Protein AF-A0A1G7Q240-F1 (afdb_monomer_lite)

Sequence (79 aa):
MQKFSTIEQVKYWLLKRWPIADEARLTALKQVEAAMDCLVPVGVARRAFTAAARSAGFIPEDLVGYTARRAVEHPVGCA

Radius of gyration: 15.98 Å; chains: 1; bounding box: 24×43×42 Å

Structure (mmCIF, N/CA/C/O backbone):
data_AF-A0A1G7Q240-F1
#
_entry.id   AF-A0A1G7Q240-F1
#
loop_
_atom_site.group_PDB
_atom_site.id
_atom_site.type_symbol
_atom_site.label_atom_id
_atom_site.label_alt_id
_atom_site.label_comp_id
_atom_site.label_asym_id
_atom_site.label_entity_id
_atom_site.label_seq_id
_atom_site.pdbx_PDB_ins_code
_atom_site.Cartn_x
_atom_site.Cartn_y
_atom_site.Cartn_z
_atom_site.occupancy
_atom_site.B_iso_or_equiv
_atom_site.auth_seq_id
_atom_site.auth_comp_id
_atom_site.auth_asym_id
_atom_site.auth_atom_id
_atom_site.pdbx_PDB_model_num
ATOM 1 N N . MET A 1 1 ? 14.831 -13.805 -0.122 1.00 59.88 1 MET A N 1
ATOM 2 C CA . MET A 1 1 ? 13.455 -13.273 -0.011 1.00 59.88 1 MET A CA 1
ATOM 3 C C . MET A 1 1 ? 13.362 -12.356 1.206 1.00 59.88 1 MET A C 1
ATOM 5 O O . MET A 1 1 ? 13.832 -12.757 2.263 1.00 59.88 1 MET A O 1
ATOM 9 N N . GLN A 1 2 ? 12.799 -11.148 1.095 1.00 70.38 2 GLN A N 1
ATOM 10 C CA . GLN A 1 2 ? 12.531 -10.296 2.266 1.00 70.38 2 GLN A CA 1
ATOM 11 C C . GLN A 1 2 ? 11.155 -10.658 2.839 1.00 70.38 2 GLN A C 1
ATOM 13 O O . GLN A 1 2 ? 10.143 -10.458 2.172 1.00 70.38 2 GLN A O 1
ATOM 18 N N . LYS A 1 3 ? 11.111 -11.184 4.069 1.00 81.38 3 LYS A N 1
ATOM 19 C CA . LYS A 1 3 ? 9.855 -11.445 4.784 1.00 81.38 3 LYS A CA 1
ATOM 20 C C . LYS A 1 3 ? 9.474 -10.217 5.609 1.00 81.38 3 LYS A C 1
ATOM 22 O O . LYS A 1 3 ? 10.313 -9.677 6.330 1.00 81.38 3 LYS A O 1
ATOM 27 N N . PHE A 1 4 ? 8.220 -9.797 5.492 1.00 86.25 4 PHE A N 1
ATOM 28 C CA . PHE A 1 4 ? 7.623 -8.755 6.323 1.00 86.25 4 PHE A CA 1
ATOM 29 C C . PHE A 1 4 ? 6.668 -9.425 7.303 1.00 86.25 4 PHE A C 1
ATOM 31 O O . PHE A 1 4 ? 5.715 -10.083 6.886 1.00 86.25 4 PHE A O 1
ATOM 38 N N . SER A 1 5 ? 6.949 -9.297 8.594 1.00 86.56 5 SER A N 1
ATOM 39 C CA . SER A 1 5 ? 6.141 -9.894 9.660 1.00 86.56 5 SER A CA 1
ATOM 40 C C . SER A 1 5 ? 5.142 -8.903 10.252 1.00 86.56 5 SER A C 1
ATOM 42 O O . SER A 1 5 ? 4.170 -9.329 10.867 1.00 86.56 5 SER A O 1
ATOM 44 N N . THR A 1 6 ? 5.359 -7.596 10.065 1.00 91.62 6 THR A N 1
ATOM 45 C CA . THR A 1 6 ? 4.472 -6.548 10.588 1.00 91.62 6 THR A CA 1
ATOM 46 C C . THR A 1 6 ? 4.190 -5.463 9.552 1.00 91.62 6 THR A C 1
ATOM 48 O O . THR A 1 6 ? 4.940 -5.279 8.587 1.00 91.62 6 THR A O 1
ATOM 51 N N . ILE A 1 7 ? 3.091 -4.736 9.750 1.00 92.25 7 ILE A N 1
ATOM 52 C CA . ILE A 1 7 ? 2.652 -3.671 8.844 1.00 92.25 7 ILE A CA 1
ATOM 53 C C . ILE A 1 7 ? 3.584 -2.445 8.889 1.00 92.25 7 ILE A C 1
ATOM 55 O O . ILE A 1 7 ? 3.785 -1.773 7.878 1.00 92.25 7 ILE A O 1
ATOM 59 N N . GLU A 1 8 ? 4.260 -2.210 10.013 1.00 93.75 8 GLU A N 1
ATOM 60 C CA . GLU A 1 8 ? 5.256 -1.149 10.184 1.00 93.75 8 GLU A CA 1
ATOM 61 C C . GLU A 1 8 ? 6.497 -1.402 9.327 1.00 93.75 8 GLU A C 1
ATOM 63 O O . GLU A 1 8 ? 7.023 -0.477 8.706 1.00 93.75 8 GLU A O 1
ATOM 68 N N . GLN A 1 9 ? 6.952 -2.659 9.244 1.00 93.31 9 GLN A N 1
ATOM 69 C CA . GLN A 1 9 ? 8.071 -3.026 8.374 1.00 93.31 9 GLN A CA 1
ATOM 70 C C . GLN A 1 9 ? 7.732 -2.746 6.907 1.00 93.31 9 GLN A C 1
ATOM 72 O O . GLN A 1 9 ? 8.576 -2.237 6.169 1.00 93.31 9 GLN A O 1
ATOM 77 N N . VAL A 1 10 ? 6.487 -3.023 6.504 1.00 93.00 10 VAL A N 1
ATOM 78 C CA . VAL A 1 10 ? 5.981 -2.722 5.160 1.00 93.00 10 VAL A CA 1
ATOM 79 C C . VAL A 1 10 ? 6.001 -1.211 4.899 1.00 93.00 10 VAL A C 1
ATOM 81 O O . VAL A 1 10 ? 6.567 -0.776 3.894 1.00 93.00 10 VAL A O 1
ATOM 84 N N . LYS A 1 11 ? 5.461 -0.400 5.822 1.00 94.12 11 LYS A N 1
ATOM 85 C CA . LYS A 1 11 ? 5.465 1.072 5.723 1.00 94.12 11 LYS A CA 1
ATOM 86 C C . LYS A 1 11 ? 6.881 1.632 5.597 1.00 94.12 11 LYS A C 1
ATOM 88 O O . LYS A 1 11 ? 7.160 2.431 4.703 1.00 94.12 11 LYS A O 1
ATOM 93 N N . TYR A 1 12 ? 7.787 1.199 6.471 1.00 93.50 12 TYR A N 1
ATOM 94 C CA . TYR A 1 12 ? 9.181 1.636 6.447 1.00 93.50 12 TYR A CA 1
ATOM 95 C C . TYR A 1 12 ? 9.836 1.342 5.094 1.00 93.50 12 TYR A C 1
ATOM 97 O O . TYR A 1 12 ? 10.523 2.197 4.529 1.00 93.50 12 TYR A O 1
ATOM 105 N N . TRP A 1 13 ? 9.601 0.149 4.551 1.00 91.25 13 TRP A N 1
ATOM 106 C CA . TRP A 1 13 ? 10.205 -0.271 3.294 1.00 91.25 13 TRP A CA 1
ATOM 107 C C . TRP A 1 13 ? 9.699 0.557 2.108 1.00 91.25 13 TRP A C 1
ATOM 109 O O . TRP A 1 13 ? 10.516 1.063 1.337 1.00 91.25 13 TRP A O 1
ATOM 119 N N . LEU A 1 14 ? 8.383 0.792 2.030 1.00 91.75 14 LEU A N 1
ATOM 120 C CA . LEU A 1 14 ? 7.755 1.664 1.027 1.00 91.75 14 LEU A CA 1
ATOM 121 C C . LEU A 1 14 ? 8.335 3.087 1.046 1.00 91.75 14 LEU A C 1
ATOM 123 O O . LEU A 1 14 ? 8.542 3.684 -0.011 1.00 91.75 14 LEU A O 1
ATOM 127 N N . LEU A 1 15 ? 8.641 3.621 2.231 1.00 91.88 15 LEU A N 1
ATOM 128 C CA . LEU A 1 15 ? 9.168 4.978 2.389 1.00 91.88 15 LEU A CA 1
ATOM 129 C C . LEU A 1 15 ? 10.667 5.096 2.096 1.00 91.88 15 LEU A C 1
ATOM 131 O O . LEU A 1 15 ? 11.090 6.090 1.507 1.00 91.88 15 LEU A O 1
ATOM 135 N N . LYS A 1 16 ? 11.478 4.134 2.549 1.00 88.19 16 LYS A N 1
ATOM 136 C CA . LYS A 1 16 ? 12.938 4.311 2.655 1.00 88.19 16 LYS A CA 1
ATOM 137 C C . LYS A 1 16 ? 13.771 3.413 1.751 1.00 88.19 16 LYS A C 1
ATOM 139 O O . LYS A 1 16 ? 14.930 3.732 1.521 1.00 88.19 16 LYS A O 1
ATOM 144 N N . ARG A 1 17 ? 13.232 2.285 1.288 1.00 84.62 17 ARG A N 1
ATOM 145 C CA . ARG A 1 17 ? 14.009 1.253 0.572 1.00 84.62 17 ARG A CA 1
ATOM 146 C C . ARG A 1 17 ? 13.392 0.832 -0.753 1.00 84.62 17 ARG A C 1
ATOM 148 O O . ARG A 1 17 ? 13.870 -0.104 -1.385 1.00 84.62 17 ARG A O 1
ATOM 155 N N . TRP A 1 18 ? 12.327 1.507 -1.158 1.00 85.44 18 TRP A N 1
ATOM 156 C CA . TRP A 1 18 ? 11.606 1.164 -2.363 1.00 85.44 18 TRP A CA 1
ATOM 157 C C . TRP A 1 18 ? 12.363 1.638 -3.616 1.00 85.44 18 TRP A C 1
ATOM 159 O O . TRP A 1 18 ? 12.722 2.815 -3.673 1.00 85.44 18 TRP A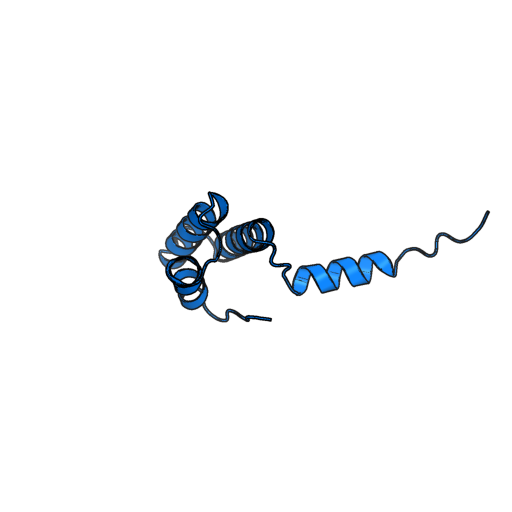 O 1
ATOM 169 N N . PRO A 1 19 ? 12.609 0.767 -4.613 1.00 83.19 19 PRO A N 1
ATOM 170 C CA . PRO A 1 19 ? 13.536 1.069 -5.707 1.00 83.19 19 PRO A CA 1
ATOM 171 C C . PRO A 1 19 ? 12.972 2.011 -6.777 1.00 83.19 19 PRO A C 1
ATOM 173 O O . PRO A 1 19 ? 13.744 2.690 -7.445 1.00 83.19 19 PRO A O 1
ATOM 176 N N . ILE A 1 20 ? 11.648 2.050 -6.962 1.00 82.12 20 ILE A N 1
ATOM 177 C C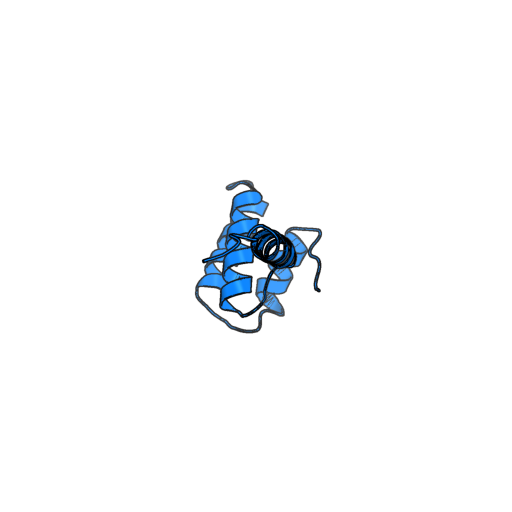A . ILE A 1 20 ? 10.997 2.812 -8.039 1.00 82.12 20 ILE A CA 1
ATOM 178 C C . ILE A 1 20 ? 9.856 3.642 -7.454 1.00 82.12 20 ILE A C 1
ATOM 180 O O . ILE A 1 20 ? 8.905 3.096 -6.903 1.00 82.12 20 ILE A O 1
ATOM 184 N N . ALA A 1 21 ? 9.924 4.965 -7.565 1.00 80.69 21 ALA A N 1
ATOM 185 C CA . ALA A 1 21 ? 8.831 5.835 -7.141 1.00 80.69 21 ALA A CA 1
ATOM 186 C C . ALA A 1 21 ? 7.695 5.814 -8.182 1.00 80.69 21 ALA A C 1
ATOM 188 O O . ALA A 1 21 ? 7.642 6.674 -9.054 1.00 80.69 21 ALA A O 1
ATOM 189 N N . ASP A 1 22 ? 6.812 4.818 -8.098 1.00 85.38 22 ASP A N 1
ATOM 190 C CA . ASP A 1 22 ? 5.639 4.663 -8.962 1.00 85.38 22 ASP A CA 1
ATOM 191 C C . ASP A 1 22 ? 4.310 4.888 -8.212 1.00 85.38 22 ASP A C 1
ATOM 193 O O . ASP A 1 22 ? 4.237 4.909 -6.979 1.00 85.38 22 ASP A O 1
ATOM 197 N N . GLU A 1 23 ? 3.225 5.047 -8.971 1.00 92.38 23 GLU A N 1
ATOM 198 C CA . GLU A 1 23 ? 1.864 5.201 -8.431 1.00 92.38 23 GLU A CA 1
ATOM 199 C C . GLU A 1 23 ? 1.418 3.987 -7.599 1.00 92.38 23 GLU A C 1
ATOM 201 O O . GLU A 1 23 ? 0.647 4.105 -6.639 1.00 92.38 23 GLU A O 1
ATOM 206 N N . ALA A 1 24 ? 1.936 2.799 -7.924 1.00 92.12 24 ALA A N 1
ATOM 207 C CA . ALA A 1 24 ? 1.650 1.588 -7.172 1.00 92.12 24 ALA A CA 1
ATOM 208 C C . ALA A 1 24 ? 2.247 1.653 -5.756 1.00 92.12 24 ALA A C 1
ATOM 210 O O . ALA A 1 24 ? 1.562 1.290 -4.796 1.00 92.12 24 ALA A O 1
ATOM 211 N N . ARG A 1 25 ? 3.464 2.196 -5.589 1.00 94.19 25 ARG A N 1
ATOM 212 C CA . ARG A 1 25 ? 4.064 2.480 -4.277 1.00 94.19 25 ARG A CA 1
ATOM 213 C C . ARG A 1 25 ? 3.204 3.435 -3.460 1.00 94.19 25 ARG A C 1
ATOM 215 O O . ARG A 1 25 ? 2.968 3.170 -2.283 1.00 94.19 25 ARG A O 1
ATOM 222 N N . LEU A 1 26 ? 2.740 4.532 -4.062 1.00 95.25 26 LEU A N 1
ATOM 223 C CA . LEU A 1 26 ? 1.898 5.522 -3.376 1.00 95.25 26 LEU A CA 1
ATOM 224 C C . LEU A 1 26 ? 0.572 4.903 -2.927 1.00 95.25 26 LEU A C 1
ATOM 226 O O . LEU A 1 26 ? 0.153 5.071 -1.780 1.00 95.25 26 LEU A O 1
ATOM 230 N N . THR A 1 27 ? -0.047 4.113 -3.802 1.00 96.12 27 THR A N 1
ATOM 231 C CA . THR A 1 27 ? -1.275 3.379 -3.492 1.00 96.12 27 THR A CA 1
ATOM 232 C C . THR A 1 27 ? -1.056 2.385 -2.353 1.00 96.12 27 THR A C 1
ATOM 234 O O . THR A 1 27 ? -1.853 2.342 -1.416 1.00 96.12 27 THR A O 1
ATOM 237 N N . ALA A 1 28 ? 0.033 1.613 -2.387 1.00 96.19 28 ALA A N 1
ATOM 238 C CA . ALA A 1 28 ? 0.378 0.681 -1.319 1.00 96.19 28 ALA A CA 1
ATOM 239 C C . ALA A 1 28 ? 0.598 1.398 0.016 1.00 96.19 28 ALA A C 1
ATOM 241 O O . ALA A 1 28 ? 0.063 0.954 1.029 1.00 96.19 28 ALA A O 1
ATOM 242 N N . LEU A 1 29 ? 1.311 2.527 0.016 1.00 96.75 29 LEU A N 1
ATOM 243 C CA . LEU A 1 29 ? 1.542 3.324 1.219 1.00 96.75 29 LEU A CA 1
ATOM 244 C C . LEU A 1 29 ? 0.224 3.817 1.825 1.00 96.75 29 LEU A C 1
ATOM 246 O O . LEU A 1 29 ? -0.011 3.594 3.009 1.00 96.75 29 LEU A O 1
ATOM 250 N N . LYS A 1 30 ? -0.674 4.373 1.005 1.00 97.75 30 LYS A N 1
ATOM 251 C CA . LYS A 1 30 ? -1.991 4.844 1.456 1.00 97.75 30 LYS A CA 1
ATOM 252 C C . LYS A 1 30 ? -2.820 3.732 2.103 1.00 97.75 30 LYS A C 1
ATOM 254 O O . LYS A 1 30 ? -3.438 3.949 3.139 1.00 97.75 30 LYS A O 1
ATOM 259 N N . GLN A 1 31 ? -2.849 2.541 1.501 1.00 97.94 31 GLN A N 1
ATOM 260 C CA . GLN A 1 31 ? -3.615 1.412 2.045 1.00 97.94 31 GLN A CA 1
ATOM 261 C C . GLN A 1 31 ? -2.984 0.839 3.318 1.00 97.94 31 GLN A C 1
ATOM 263 O O . GLN A 1 31 ? -3.702 0.388 4.206 1.00 97.94 31 GLN A O 1
ATOM 268 N N . VAL A 1 32 ? -1.653 0.861 3.419 1.00 97.31 32 VAL A N 1
ATOM 269 C CA . VAL A 1 32 ? -0.921 0.468 4.629 1.00 97.31 32 VAL A CA 1
ATOM 270 C C . VAL A 1 32 ? -1.225 1.426 5.776 1.00 97.31 32 VAL A C 1
ATOM 272 O O . VAL A 1 32 ? -1.547 0.963 6.864 1.00 97.31 32 VAL A O 1
ATOM 275 N N . GLU A 1 33 ? -1.195 2.736 5.532 1.00 97.56 33 GLU A N 1
ATOM 276 C CA . GLU A 1 33 ? -1.547 3.743 6.539 1.00 97.56 33 GLU A CA 1
ATOM 277 C C . GLU A 1 33 ? -3.008 3.615 6.973 1.00 97.56 33 GLU A C 1
ATOM 279 O O . GLU A 1 33 ? -3.274 3.463 8.160 1.00 97.56 33 GLU A O 1
ATOM 284 N N . ALA A 1 34 ? -3.940 3.503 6.022 1.00 97.69 34 ALA A N 1
ATOM 285 C CA . ALA A 1 34 ? -5.349 3.279 6.335 1.00 97.69 34 ALA A CA 1
ATOM 286 C C . ALA A 1 34 ? -5.588 1.995 7.152 1.00 97.69 34 ALA A C 1
ATOM 288 O O . ALA A 1 34 ? -6.476 1.960 7.998 1.00 97.69 34 ALA A O 1
ATOM 289 N N . ALA A 1 35 ? -4.820 0.926 6.916 1.00 97.31 35 ALA A N 1
ATOM 290 C CA . ALA A 1 35 ? -4.935 -0.305 7.696 1.00 97.31 35 ALA A CA 1
ATOM 291 C C . ALA A 1 35 ? -4.346 -0.170 9.109 1.00 97.31 35 ALA A C 1
ATOM 293 O O . ALA A 1 35 ? -4.885 -0.771 10.034 1.00 97.31 35 ALA A O 1
ATOM 294 N N . MET A 1 36 ? -3.275 0.612 9.289 1.00 95.88 36 MET A N 1
ATOM 295 C CA . MET A 1 36 ? -2.744 0.949 10.618 1.00 95.88 36 MET A CA 1
ATOM 296 C C . MET A 1 36 ? -3.741 1.786 11.426 1.00 95.88 36 MET A C 1
ATOM 298 O O . MET A 1 36 ? -3.892 1.559 12.622 1.00 95.88 36 MET A O 1
ATOM 302 N N . ASP A 1 37 ? -4.468 2.681 10.756 1.00 97.50 37 ASP A N 1
ATOM 303 C CA . ASP A 1 37 ? -5.545 3.485 11.343 1.00 97.50 37 ASP A CA 1
ATOM 304 C C . ASP A 1 37 ? -6.869 2.703 11.487 1.00 97.50 37 ASP A C 1
ATOM 306 O O . ASP A 1 37 ? -7.905 3.277 11.822 1.00 97.50 37 ASP A O 1
ATOM 310 N N . CYS A 1 38 ? -6.866 1.392 11.212 1.00 96.75 38 CYS A N 1
ATOM 311 C CA . CYS A 1 38 ? -8.038 0.508 11.246 1.00 96.75 38 CYS A CA 1
ATOM 312 C C . CYS A 1 38 ? -9.196 0.923 10.311 1.00 96.75 38 CYS A C 1
ATOM 314 O O . CYS A 1 38 ? -10.317 0.438 10.460 1.00 96.75 38 CYS A O 1
ATOM 316 N N . LEU A 1 39 ? -8.939 1.777 9.317 1.00 97.81 39 LEU A N 1
ATOM 317 C CA . LEU A 1 39 ? -9.926 2.249 8.340 1.00 97.81 39 LEU A CA 1
ATOM 318 C C . LEU A 1 39 ? -10.214 1.211 7.248 1.00 97.81 39 LEU A C 1
ATOM 320 O O . LEU A 1 39 ? -11.281 1.229 6.636 1.00 97.81 39 LEU A O 1
ATOM 324 N N . VAL A 1 40 ? -9.265 0.307 6.983 1.00 97.25 40 VAL A N 1
ATOM 325 C CA . VAL A 1 40 ? -9.431 -0.801 6.033 1.00 97.25 40 VAL A CA 1
ATOM 326 C C . VAL A 1 40 ? -8.862 -2.108 6.593 1.00 97.25 40 VAL A C 1
ATOM 328 O O . VAL A 1 40 ? -7.925 -2.089 7.393 1.00 97.25 40 VAL A O 1
ATOM 331 N N . PRO A 1 41 ? -9.355 -3.277 6.147 1.00 97.06 41 PRO A N 1
ATOM 332 C CA . PRO A 1 41 ? -8.776 -4.555 6.542 1.00 97.06 41 PRO A CA 1
ATOM 333 C C . PRO A 1 41 ? -7.320 -4.708 6.081 1.00 97.06 41 PRO A C 1
ATOM 335 O O . PRO A 1 41 ? -6.983 -4.389 4.940 1.00 97.06 41 PRO A O 1
ATOM 338 N N . VAL A 1 42 ? -6.481 -5.358 6.895 1.00 92.75 42 VAL A N 1
ATOM 339 C CA . VAL A 1 42 ? -5.070 -5.671 6.564 1.00 92.75 42 VAL A CA 1
ATOM 340 C C . VAL A 1 42 ? -4.927 -6.441 5.239 1.00 92.75 42 VAL A C 1
ATOM 342 O O . VAL A 1 42 ? -3.938 -6.298 4.522 1.00 92.75 42 VAL A O 1
ATOM 345 N N . GLY A 1 43 ? -5.934 -7.234 4.853 1.00 94.06 43 GLY A N 1
ATOM 346 C CA . GLY A 1 43 ? -5.963 -7.913 3.553 1.00 94.06 43 GLY A CA 1
ATOM 347 C C . GLY A 1 43 ? -5.960 -6.961 2.346 1.00 94.06 43 GLY A C 1
ATOM 348 O O . GLY A 1 43 ? -5.420 -7.323 1.301 1.00 94.06 43 GLY A O 1
ATOM 349 N N . VAL A 1 44 ? -6.518 -5.751 2.482 1.00 96.31 44 VAL A N 1
ATOM 350 C CA . VAL A 1 44 ? -6.478 -4.696 1.452 1.00 96.31 44 VAL A CA 1
ATOM 351 C C . VAL A 1 44 ? -5.056 -4.156 1.315 1.00 96.31 44 VAL A C 1
ATOM 353 O O . VAL A 1 44 ? -4.515 -4.161 0.209 1.00 96.31 44 VAL A O 1
ATOM 356 N N . ALA A 1 45 ? -4.420 -3.799 2.437 1.00 95.75 45 ALA A N 1
ATOM 357 C CA . ALA A 1 45 ? -3.026 -3.356 2.470 1.00 95.75 45 ALA A CA 1
ATOM 358 C C . ALA A 1 45 ? -2.080 -4.406 1.870 1.00 95.75 45 ALA A C 1
ATOM 360 O O . ALA A 1 45 ? -1.230 -4.075 1.045 1.00 95.75 45 ALA A O 1
ATOM 361 N N . ARG A 1 46 ? -2.281 -5.692 2.199 1.00 93.75 46 ARG A N 1
ATOM 362 C CA . ARG A 1 46 ? 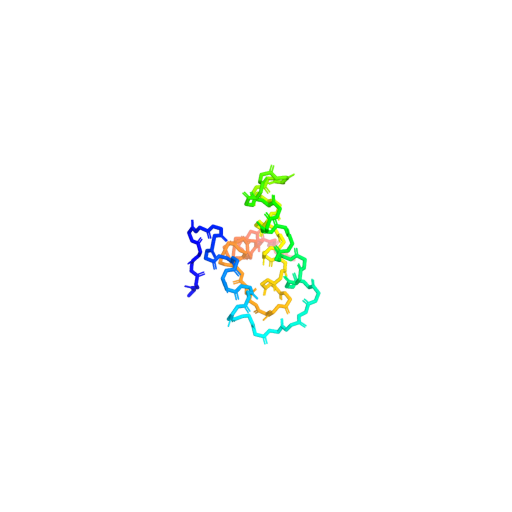-1.492 -6.796 1.636 1.00 93.75 46 ARG A CA 1
ATOM 363 C C . ARG A 1 46 ? -1.602 -6.858 0.115 1.00 93.75 46 ARG A C 1
ATOM 365 O O . ARG A 1 46 ? -0.575 -6.914 -0.549 1.00 93.75 46 ARG A O 1
ATOM 372 N N . ARG A 1 47 ? -2.815 -6.811 -0.447 1.00 94.25 47 ARG A N 1
ATOM 373 C CA . ARG A 1 47 ? -3.007 -6.842 -1.910 1.00 94.25 47 ARG A CA 1
ATOM 374 C C . ARG A 1 47 ? -2.374 -5.638 -2.603 1.00 94.25 47 ARG A C 1
ATOM 376 O O . ARG A 1 47 ? -1.727 -5.819 -3.631 1.00 94.25 47 ARG A O 1
ATOM 383 N N . ALA A 1 48 ? -2.527 -4.442 -2.037 1.00 94.81 48 ALA A N 1
ATOM 384 C CA . ALA A 1 48 ? -1.913 -3.231 -2.576 1.00 94.81 48 ALA A CA 1
ATOM 385 C C . ALA A 1 48 ? -0.378 -3.323 -2.554 1.00 94.81 48 ALA A C 1
ATOM 387 O O . ALA A 1 48 ? 0.272 -3.047 -3.559 1.00 94.81 48 ALA A O 1
ATOM 388 N N . PHE A 1 49 ? 0.196 -3.814 -1.452 1.00 93.12 49 PHE A N 1
ATOM 389 C CA . PHE A 1 49 ? 1.630 -4.070 -1.345 1.00 93.12 49 PHE A CA 1
ATOM 390 C C . PHE A 1 49 ? 2.119 -5.110 -2.362 1.00 93.12 49 PHE A C 1
ATOM 392 O O . PHE A 1 49 ? 3.138 -4.903 -3.010 1.00 93.12 49 PHE A O 1
ATOM 399 N N . THR A 1 50 ? 1.381 -6.207 -2.560 1.00 91.62 50 THR A N 1
ATOM 400 C CA . THR A 1 50 ? 1.696 -7.219 -3.580 1.00 91.62 50 THR A CA 1
ATOM 401 C C . THR A 1 50 ? 1.668 -6.635 -4.994 1.00 91.62 50 THR A C 1
ATOM 403 O O . THR A 1 50 ? 2.530 -6.962 -5.806 1.00 91.62 50 THR A O 1
ATOM 406 N N . ALA A 1 51 ? 0.698 -5.770 -5.302 1.00 91.38 51 ALA A N 1
ATOM 407 C CA . ALA A 1 51 ? 0.620 -5.099 -6.597 1.00 91.38 51 ALA A CA 1
ATOM 408 C C . ALA A 1 51 ? 1.820 -4.168 -6.828 1.00 91.38 51 ALA A C 1
ATOM 410 O O . ALA A 1 51 ? 2.435 -4.240 -7.888 1.00 91.38 51 ALA A O 1
ATOM 411 N N . ALA A 1 52 ? 2.203 -3.382 -5.818 1.00 92.50 52 ALA A N 1
ATOM 412 C CA . ALA A 1 52 ? 3.398 -2.543 -5.873 1.00 92.50 52 ALA A CA 1
ATOM 413 C C . ALA A 1 52 ? 4.677 -3.381 -6.018 1.00 92.50 52 ALA A C 1
ATOM 415 O O . ALA A 1 52 ? 5.538 -3.084 -6.838 1.00 92.50 52 ALA A O 1
ATOM 416 N N . ALA A 1 53 ? 4.801 -4.485 -5.277 1.00 89.81 53 ALA A N 1
ATOM 417 C CA . ALA A 1 53 ? 5.947 -5.379 -5.410 1.00 89.81 53 ALA A CA 1
ATOM 418 C C . ALA A 1 53 ? 6.091 -5.876 -6.859 1.00 89.81 53 ALA A C 1
ATOM 420 O O . ALA A 1 53 ? 7.184 -5.828 -7.415 1.00 89.81 53 ALA A O 1
ATOM 421 N N . ARG A 1 54 ? 4.975 -6.254 -7.499 1.00 87.81 54 ARG A N 1
ATOM 422 C CA . ARG A 1 54 ? 4.954 -6.689 -8.902 1.00 87.81 54 ARG A CA 1
ATOM 423 C C . ARG A 1 54 ? 5.327 -5.579 -9.882 1.00 87.81 54 ARG A C 1
ATOM 425 O O . ARG A 1 54 ? 6.064 -5.866 -10.820 1.00 87.81 54 ARG A O 1
ATOM 432 N N . SER A 1 55 ? 4.845 -4.349 -9.691 1.00 87.56 55 SER A N 1
ATOM 433 C CA . SER A 1 55 ? 5.219 -3.222 -10.562 1.00 87.56 55 SER A CA 1
ATOM 434 C C . SER A 1 55 ? 6.703 -2.875 -10.441 1.00 87.56 55 SER A C 1
ATOM 436 O O . SER A 1 55 ? 7.336 -2.529 -11.433 1.00 87.56 55 SER A O 1
ATOM 438 N N . ALA A 1 56 ? 7.283 -3.078 -9.257 1.00 85.50 56 ALA A N 1
ATOM 439 C CA . ALA A 1 56 ? 8.713 -2.934 -9.014 1.00 85.50 56 ALA A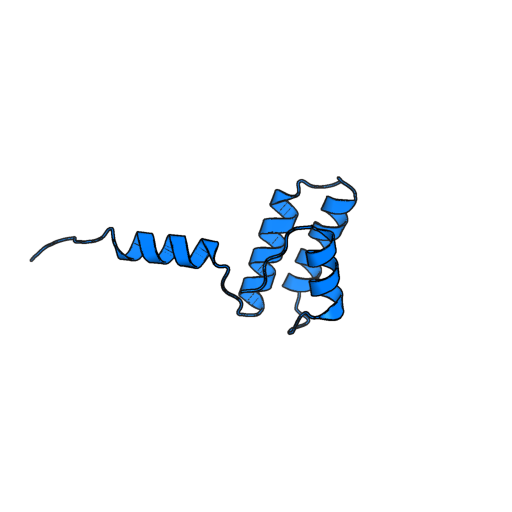 CA 1
ATOM 440 C C . ALA A 1 56 ? 9.556 -4.159 -9.442 1.00 85.50 56 ALA A C 1
ATOM 442 O O . ALA A 1 56 ? 10.760 -4.186 -9.197 1.00 85.50 56 ALA A O 1
ATOM 443 N N . GLY A 1 57 ? 8.948 -5.174 -10.072 1.00 85.56 57 GLY A N 1
ATOM 444 C CA . GLY A 1 57 ? 9.637 -6.371 -10.569 1.00 85.56 57 GLY A CA 1
ATOM 445 C C . GLY A 1 57 ? 9.907 -7.453 -9.517 1.00 85.56 57 GLY A C 1
ATOM 446 O O . GLY A 1 57 ? 10.550 -8.457 -9.820 1.00 85.56 57 GLY A O 1
ATOM 447 N N . PHE A 1 58 ? 9.402 -7.301 -8.290 1.00 81.19 58 PHE A N 1
ATOM 448 C CA . PHE A 1 58 ? 9.478 -8.336 -7.262 1.00 81.19 58 PHE A CA 1
ATOM 449 C C . PHE A 1 58 ? 8.333 -9.340 -7.422 1.00 81.19 58 PHE A C 1
ATOM 451 O O . PHE A 1 58 ? 7.155 -8.976 -7.452 1.00 81.19 58 PHE A O 1
ATOM 458 N N . ILE A 1 59 ? 8.672 -10.628 -7.462 1.00 67.50 59 ILE A N 1
ATOM 459 C CA . ILE A 1 59 ? 7.694 -11.718 -7.502 1.00 67.50 59 ILE A CA 1
ATOM 460 C C . ILE A 1 59 ? 7.518 -12.267 -6.074 1.00 67.50 59 ILE A C 1
ATOM 462 O O . ILE A 1 59 ? 8.480 -12.777 -5.498 1.00 67.50 59 ILE A O 1
ATOM 466 N N . PRO A 1 60 ? 6.318 -12.167 -5.475 1.00 63.09 60 PRO A N 1
ATOM 467 C CA . PRO A 1 60 ? 6.022 -12.765 -4.175 1.00 63.09 60 PRO A CA 1
ATOM 468 C C . PRO A 1 60 ? 6.154 -14.294 -4.214 1.00 63.09 60 PRO A C 1
ATOM 470 O O . PRO A 1 60 ? 5.683 -14.935 -5.151 1.00 63.09 60 PRO A O 1
ATOM 473 N N . GLU A 1 61 ? 6.736 -14.882 -3.170 1.00 63.06 61 GLU A N 1
ATOM 474 C CA . GLU A 1 61 ? 6.989 -16.331 -3.047 1.00 63.06 61 GLU A CA 1
ATOM 475 C C . GLU A 1 61 ? 5.685 -17.155 -3.102 1.00 63.06 61 GLU A C 1
ATOM 477 O O . GLU A 1 61 ? 5.639 -18.207 -3.738 1.00 63.06 61 GLU A O 1
ATOM 482 N N . ASP A 1 62 ? 4.585 -16.615 -2.560 1.00 59.34 62 ASP A N 1
ATOM 483 C CA . ASP A 1 62 ? 3.252 -17.227 -2.663 1.00 59.34 62 ASP A CA 1
ATOM 484 C C . ASP A 1 62 ? 2.806 -17.406 -4.124 1.00 59.34 62 ASP A C 1
ATOM 486 O O . ASP A 1 62 ? 2.200 -18.417 -4.466 1.00 59.34 62 ASP A O 1
ATOM 490 N N . LEU A 1 63 ? 3.148 -16.475 -5.023 1.00 54.47 63 LEU A N 1
ATOM 491 C CA . LEU A 1 63 ? 2.845 -16.597 -6.453 1.00 54.47 63 LEU A CA 1
ATOM 492 C C . LEU A 1 63 ? 3.738 -17.628 -7.153 1.00 54.47 63 LEU A C 1
ATOM 494 O O . LEU A 1 63 ? 3.249 -18.311 -8.049 1.00 54.47 63 LEU A O 1
ATOM 498 N N . VAL A 1 64 ? 4.995 -17.785 -6.723 1.00 55.22 64 VAL A N 1
ATOM 499 C CA . VAL A 1 64 ? 5.910 -18.825 -7.234 1.00 55.22 64 VAL A CA 1
ATOM 500 C C . VAL A 1 64 ? 5.392 -20.227 -6.892 1.00 55.22 64 VAL A C 1
ATOM 502 O O . VAL A 1 64 ? 5.456 -21.131 -7.723 1.00 55.22 64 VAL A O 1
ATOM 505 N N . GLY A 1 65 ? 4.796 -20.409 -5.708 1.00 51.72 65 GLY A N 1
ATOM 506 C CA . GLY A 1 65 ? 4.155 -21.670 -5.325 1.00 51.72 65 GLY A CA 1
ATOM 507 C C . GLY A 1 65 ? 2.904 -22.004 -6.152 1.00 51.72 65 GLY A C 1
ATOM 508 O O . GLY A 1 65 ? 2.700 -23.161 -6.522 1.00 51.72 65 GLY A O 1
ATOM 509 N N . TYR A 1 66 ? 2.079 -21.005 -6.490 1.00 49.56 66 TYR A N 1
ATOM 510 C CA . TYR A 1 66 ? 0.890 -21.208 -7.332 1.00 49.56 66 TYR A CA 1
ATOM 511 C C . TYR A 1 66 ? 1.226 -21.442 -8.812 1.00 49.56 66 TYR A C 1
ATOM 513 O O . TYR A 1 66 ? 0.556 -22.251 -9.456 1.00 49.56 66 TYR A O 1
ATOM 521 N N . THR A 1 67 ? 2.246 -20.781 -9.371 1.00 52.06 67 THR A N 1
ATOM 522 C CA . THR A 1 67 ? 2.671 -21.033 -10.760 1.00 52.06 67 THR A CA 1
ATOM 523 C C . THR A 1 67 ? 3.349 -22.391 -10.908 1.00 52.06 67 THR A C 1
ATOM 525 O O . THR A 1 67 ? 3.080 -23.085 -11.885 1.00 52.06 67 THR A O 1
ATOM 528 N N . ALA A 1 68 ? 4.139 -22.821 -9.918 1.00 49.59 68 ALA A N 1
ATOM 529 C CA . ALA A 1 68 ? 4.721 -24.160 -9.900 1.00 49.59 68 ALA A CA 1
ATOM 530 C C . ALA A 1 68 ? 3.644 -25.258 -9.871 1.00 49.59 68 ALA A C 1
ATOM 532 O O . ALA A 1 68 ? 3.761 -26.240 -10.594 1.00 49.59 68 ALA A O 1
ATOM 533 N N . ARG A 1 69 ? 2.557 -25.085 -9.104 1.00 46.53 69 ARG A N 1
ATOM 534 C CA . ARG A 1 69 ? 1.461 -26.073 -9.058 1.00 46.53 69 ARG A CA 1
ATOM 535 C C . ARG A 1 69 ? 0.626 -26.109 -10.339 1.00 46.53 69 ARG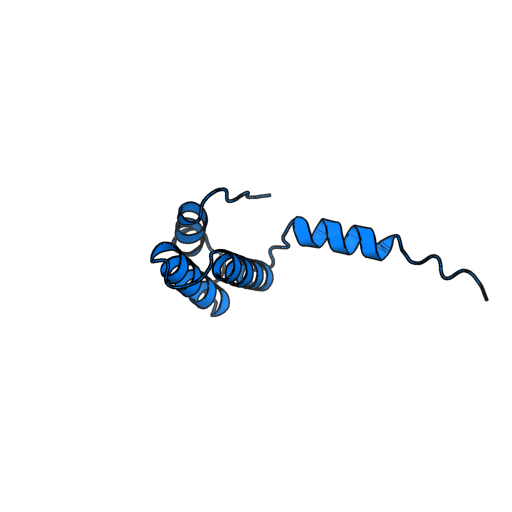 A C 1
ATOM 537 O O . ARG A 1 69 ? 0.313 -27.193 -10.813 1.00 46.53 69 ARG A O 1
ATOM 544 N N . ARG A 1 70 ? 0.362 -24.959 -10.970 1.00 45.41 70 ARG A N 1
ATOM 545 C CA . ARG A 1 70 ? -0.315 -24.922 -12.281 1.00 45.41 70 ARG A CA 1
ATOM 546 C C . ARG A 1 70 ? 0.511 -25.511 -13.427 1.00 45.41 70 ARG A C 1
ATOM 548 O O . 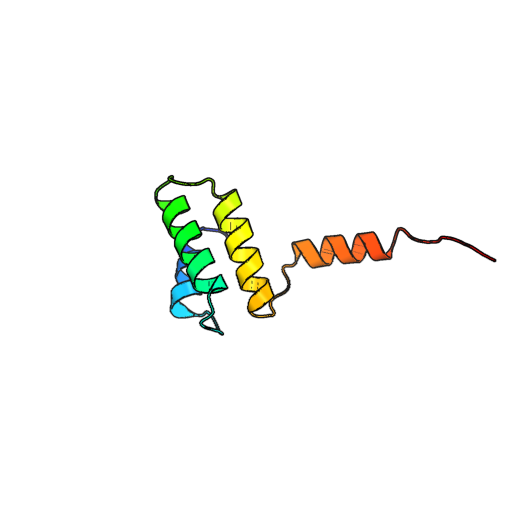ARG A 1 70 ? -0.076 -25.997 -14.384 1.00 45.41 70 ARG A O 1
ATOM 555 N N . ALA A 1 71 ? 1.840 -25.480 -13.340 1.00 48.12 71 ALA A N 1
ATOM 556 C CA . ALA A 1 71 ? 2.712 -26.110 -14.331 1.00 48.12 71 ALA A CA 1
ATOM 557 C C . ALA A 1 71 ? 2.751 -27.648 -14.221 1.00 48.12 71 ALA A C 1
ATOM 559 O O . ALA A 1 71 ? 3.187 -28.308 -15.159 1.00 48.12 71 ALA A O 1
ATOM 560 N N . VAL A 1 72 ? 2.294 -28.223 -13.101 1.00 53.28 72 VAL A N 1
ATOM 561 C CA . VAL A 1 72 ? 2.294 -29.679 -12.864 1.00 53.28 72 VAL A CA 1
ATOM 562 C C . VAL A 1 72 ? 0.936 -30.326 -13.198 1.00 53.28 72 VAL A C 1
ATOM 564 O O . VAL A 1 72 ? 0.881 -31.525 -13.448 1.00 53.28 72 VAL A O 1
ATOM 567 N N . GLU A 1 73 ? -0.155 -29.558 -13.294 1.00 45.56 73 GLU A N 1
ATOM 568 C CA . GLU A 1 73 ? -1.518 -30.084 -13.518 1.00 45.56 73 GLU A CA 1
ATOM 569 C C . GLU A 1 73 ? -1.972 -30.134 -14.995 1.00 45.56 73 GLU A C 1
ATOM 571 O O . GLU A 1 73 ? -3.166 -30.111 -15.281 1.00 45.56 73 GLU A O 1
ATOM 576 N N . HIS A 1 74 ? -1.048 -30.251 -15.954 1.00 44.00 74 HIS A N 1
ATOM 577 C CA . HIS A 1 74 ? -1.395 -30.630 -17.331 1.00 44.00 74 HIS A CA 1
ATOM 578 C C . HIS A 1 74 ? -0.452 -31.706 -17.886 1.00 44.00 74 HIS A C 1
ATOM 580 O O . HIS A 1 74 ? 0.515 -31.387 -18.575 1.00 44.00 74 HIS A O 1
ATOM 586 N N . PRO A 1 75 ? -0.788 -32.997 -17.735 1.00 49.66 75 PRO A N 1
ATOM 587 C CA . PRO A 1 75 ? -0.605 -33.963 -18.791 1.00 49.66 75 PRO A CA 1
ATOM 588 C C . PRO A 1 75 ? -1.951 -34.082 -19.520 1.00 49.66 75 PRO A C 1
ATOM 590 O O . PRO A 1 75 ? -2.699 -35.032 -19.304 1.00 49.66 75 PRO A O 1
ATOM 593 N N . VAL A 1 76 ? -2.301 -33.118 -20.381 1.00 57.09 76 VAL A N 1
ATOM 594 C CA . VAL A 1 76 ? -3.228 -33.462 -21.472 1.00 57.09 76 VAL A CA 1
ATOM 595 C C . VAL A 1 76 ? -2.385 -34.261 -22.450 1.00 57.09 76 VAL A C 1
ATOM 597 O O . VAL A 1 76 ? -1.646 -33.720 -23.269 1.00 57.09 76 VAL A O 1
ATOM 600 N N . GLY A 1 77 ? -2.399 -35.568 -22.212 1.00 48.88 77 GLY A N 1
ATOM 601 C CA . GLY A 1 77 ? -1.782 -36.560 -23.058 1.00 48.88 77 GLY A CA 1
ATOM 602 C C . GLY A 1 77 ? -2.464 -36.623 -24.421 1.00 48.88 77 GLY A C 1
ATOM 603 O O . GLY A 1 77 ? -3.687 -36.635 -24.510 1.00 48.88 77 GLY A O 1
ATOM 604 N N . CYS A 1 78 ? -1.581 -36.705 -25.412 1.00 41.66 78 CYS A N 1
ATOM 605 C CA . CYS A 1 78 ? -1.639 -37.382 -26.705 1.00 41.66 78 CYS A CA 1
ATOM 606 C C . CYS A 1 78 ? -2.666 -36.985 -27.780 1.00 41.66 78 CYS A C 1
ATOM 608 O O . CYS A 1 78 ? -3.877 -36.952 -27.578 1.00 41.66 78 CYS A O 1
ATOM 610 N N . ALA A 1 79 ? -2.065 -36.767 -28.956 1.00 45.62 79 ALA A N 1
ATOM 611 C CA . ALA A 1 79 ? -2.612 -36.906 -30.299 1.00 45.62 79 ALA A CA 1
ATOM 612 C C . ALA A 1 79 ? -3.061 -38.343 -30.615 1.00 45.62 79 ALA A C 1
ATOM 614 O O . ALA A 1 79 ? -2.593 -39.275 -29.916 1.00 45.62 79 ALA A O 1
#

Organism: Rhodobacter capsulatus (NCBI:txid1061)

Secondary structure (DSSP, 8-state):
-----SHHHHHHHHHHT-SS--HHHHHHHHHHHHHHTTSS-HHHHHHHHHHHHHHTTPPPHHHHHHHHHHHHS------

pLDDT: mean 80.64, std 18.58, range [41.66, 97.94]

InterPro domains:
  IPR010385 Protein of unknown function DUF982 [PF06169] (2-58)

Foldseek 3Di:
DDDDPDLVVLLCCLPPPQDDPDPLSVQLNVVSVCVVVVVDPVVSSVVSSCSSCVVSVHDDPVVVVVVVVVVVPDPPDDD